Protein AF-A0A370QHG1-F1 (afdb_monomer)

Secondary structure (DSSP, 8-state):
--HHHHHHHHHHHT---HHHHHHHHHHHHHHHHHHH-S-----TT--HHHHHHHHHHHHHHHHHHHHHHHHHHHHHHHHHH--HHHHHHHHHHHHHHHHHHHHHHHHHHHT--HHHHHHHHHHHHHHHHTT-

Mean predicted aligned error: 11.47 Å

pLDDT: mean 70.15, std 12.88, range [34.91, 88.88]

Organism: NCBI:txid1487935

Solvent-accessible surface area (backbone atoms only — not comparable to full-atom values): 7354 Å² total; per-residue (Å²): 132,76,75,58,58,61,55,50,51,56,60,67,69,62,74,74,53,72,66,50,52,49,29,48,48,53,43,52,54,52,53,49,36,69,74,67,76,44,90,70,79,69,60,94,72,72,49,73,63,56,53,55,53,49,51,43,49,57,64,46,61,52,48,58,52,33,54,49,53,23,48,50,55,18,52,51,43,23,74,74,66,72,40,63,71,57,16,49,51,48,26,66,55,43,34,58,52,46,45,51,51,49,48,45,52,49,12,64,74,43,67,35,59,53,71,55,49,53,48,43,48,51,51,50,52,49,52,54,62,77,72,107

Foldseek 3Di:
DPPVVVLVVLLVVLPDDPVQLVLLVVLVQVVCCVVVVDNPPPPPPPDSSVSLVVLLVVLVVQLVVLQVVLLVQLVVCCVVPVDNVVSVVSSVVSNVVSNLVSLVVSCVSSVHDSVSSVSSNVSVVVVVVVVD

Radius of gyration: 18.2 Å; Cα contacts (8 Å, |Δi|>4): 87; chains: 1; bounding box: 50×28×49 Å

Nearest PDB structures (foldseek):
  8ddj-assembly1_A  TM=5.770E-01  e=3.961E+00  Escherichia coli K-12
  2vv5-assembly1_G  TM=6.784E-01  e=8.226E+00  Escherichia coli
  4age-assembly1_C  TM=6.808E-01  e=9.620E+00  Escherichia coli
  5aji-assembly1_E  TM=5.944E-01  e=8.226E+00  Escherichia coli

Sequence (132 aa):
MKRDLGKRKLIGVSGLSLDDLLAMRWYYISNKKKIYGKDVKLNEYESFPEYVLFISKESWRGILLVIGFSLFFAVYDFYKNDVGMRALQIFIFLFPLLFLCIMKVNADSIGVRFKTVMKLFYLRLLVILNYV

Structure (mmCIF, N/CA/C/O backbone):
data_AF-A0A370QHG1-F1
#
_entry.id   AF-A0A370QHG1-F1
#
loop_
_atom_site.group_PDB
_atom_site.id
_atom_site.type_symbol
_atom_site.label_atom_id
_atom_site.label_alt_id
_atom_site.label_comp_id
_atom_site.label_asym_id
_atom_site.label_entity_id
_atom_site.label_seq_id
_atom_site.pdbx_PDB_ins_code
_atom_site.Cartn_x
_atom_site.Cartn_y
_atom_site.Cartn_z
_atom_site.occupancy
_atom_site.B_iso_or_equiv
_atom_site.auth_seq_id
_atom_site.auth_comp_id
_atom_site.auth_asym_id
_atom_site.auth_atom_id
_atom_site.pdbx_PDB_model_num
ATOM 1 N N . MET A 1 1 ? -29.243 10.121 -0.620 1.00 39.25 1 MET A N 1
ATOM 2 C CA . MET A 1 1 ? -29.450 9.003 0.328 1.00 39.25 1 MET A CA 1
ATOM 3 C C . MET A 1 1 ? -29.128 7.598 -0.230 1.00 39.25 1 MET A C 1
ATOM 5 O O . MET A 1 1 ? -28.957 6.686 0.560 1.00 39.25 1 MET A O 1
ATOM 9 N N . LYS A 1 2 ? -28.947 7.394 -1.552 1.00 34.91 2 LYS A N 1
ATOM 10 C CA . LYS A 1 2 ? -28.595 6.082 -2.164 1.00 34.91 2 LYS A CA 1
ATOM 11 C C . LYS A 1 2 ? -27.100 5.677 -2.093 1.00 34.91 2 LYS A C 1
ATOM 13 O O . LYS A 1 2 ? -26.770 4.530 -2.366 1.00 34.91 2 LYS A O 1
ATOM 18 N N . ARG A 1 3 ? -26.195 6.604 -1.734 1.00 43.69 3 ARG A N 1
ATOM 19 C CA . ARG A 1 3 ? -24.722 6.440 -1.809 1.00 43.69 3 ARG A CA 1
ATOM 20 C C . ARG A 1 3 ? -24.089 5.635 -0.661 1.00 43.69 3 ARG A C 1
ATOM 22 O O . ARG A 1 3 ? -23.019 5.067 -0.858 1.00 43.69 3 ARG A O 1
ATOM 29 N N . ASP A 1 4 ? -24.732 5.557 0.504 1.00 49.00 4 ASP A N 1
ATOM 30 C CA . ASP A 1 4 ? -24.174 4.845 1.669 1.00 49.00 4 ASP A CA 1
ATOM 31 C C . ASP A 1 4 ? -24.516 3.356 1.711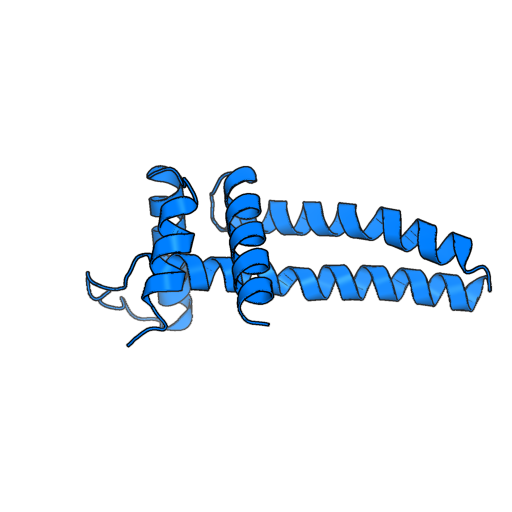 1.00 49.00 4 ASP A C 1
ATOM 33 O O . ASP A 1 4 ? -23.743 2.567 2.254 1.00 49.00 4 ASP A O 1
ATOM 37 N N . LEU A 1 5 ? -25.632 2.938 1.102 1.00 48.31 5 LEU A N 1
ATOM 38 C CA . LEU A 1 5 ? -26.047 1.532 1.119 1.00 48.31 5 LEU A CA 1
ATOM 39 C C . LEU A 1 5 ? -25.069 0.623 0.364 1.00 48.31 5 LEU A C 1
ATOM 41 O O . LEU A 1 5 ? -24.747 -0.453 0.859 1.00 48.31 5 LEU A O 1
ATOM 45 N N . GLY A 1 6 ? -24.546 1.065 -0.787 1.00 51.78 6 GLY A N 1
ATOM 46 C CA . GLY A 1 6 ? -23.550 0.300 -1.548 1.00 51.78 6 GLY A CA 1
ATOM 47 C C . GLY A 1 6 ? -22.252 0.092 -0.762 1.00 51.78 6 GLY A C 1
ATOM 48 O O . GLY A 1 6 ? -21.747 -1.025 -0.679 1.00 51.78 6 GLY A O 1
ATOM 49 N N . LYS A 1 7 ? -21.770 1.144 -0.087 1.00 49.56 7 LYS A N 1
ATOM 50 C CA . LYS A 1 7 ? -20.561 1.102 0.752 1.00 49.56 7 LYS A CA 1
ATOM 51 C C . LYS A 1 7 ? -20.744 0.199 1.972 1.00 49.56 7 LYS A C 1
ATOM 53 O O . LYS A 1 7 ? -19.890 -0.634 2.249 1.00 49.56 7 LYS A O 1
ATOM 58 N N . ARG A 1 8 ? -21.881 0.311 2.669 1.00 49.69 8 ARG A N 1
ATOM 59 C CA . ARG A 1 8 ? -22.211 -0.528 3.836 1.00 49.69 8 ARG A CA 1
ATOM 60 C C . ARG A 1 8 ? -22.333 -2.008 3.472 1.00 49.69 8 ARG A C 1
ATOM 62 O O . ARG A 1 8 ? -21.854 -2.854 4.221 1.00 49.69 8 ARG A O 1
ATOM 69 N N . LYS A 1 9 ? -22.907 -2.323 2.306 1.00 54.53 9 LYS A N 1
ATOM 70 C CA . LYS A 1 9 ? -23.058 -3.704 1.824 1.00 54.53 9 LYS A CA 1
ATOM 71 C C . LYS A 1 9 ? -21.711 -4.326 1.438 1.00 54.53 9 LYS A C 1
ATOM 73 O O . LYS A 1 9 ? -21.438 -5.453 1.829 1.00 54.53 9 LYS A O 1
ATOM 78 N N . LEU A 1 10 ? -20.838 -3.575 0.761 1.00 50.47 10 LEU A N 1
ATOM 79 C CA . LEU A 1 10 ? -19.477 -4.013 0.419 1.00 50.47 10 LEU A CA 1
ATOM 80 C C . LEU A 1 10 ? -18.629 -4.296 1.665 1.00 50.47 10 LEU A C 1
ATOM 82 O O . LEU A 1 10 ? -17.923 -5.297 1.718 1.00 50.47 10 LEU A O 1
ATOM 86 N N . ILE A 1 11 ? -18.746 -3.462 2.697 1.00 54.72 11 ILE A N 1
ATOM 87 C CA . ILE A 1 11 ? -17.993 -3.636 3.941 1.00 54.72 11 ILE A CA 1
ATOM 88 C C . ILE A 1 11 ? -18.572 -4.785 4.786 1.00 54.72 11 ILE A C 1
ATOM 90 O O . ILE A 1 11 ? -17.807 -5.511 5.412 1.00 54.72 11 ILE A O 1
ATOM 94 N N . GLY A 1 12 ? -19.882 -5.043 4.745 1.00 53.06 12 GLY A N 1
ATOM 95 C CA . GLY A 1 12 ? -20.482 -6.238 5.359 1.00 53.06 12 GLY A CA 1
ATOM 96 C C . GLY A 1 12 ? -20.051 -7.562 4.707 1.00 53.06 12 GLY A C 1
ATOM 97 O O . GLY A 1 12 ? -19.928 -8.571 5.391 1.00 53.06 12 GLY A O 1
ATOM 98 N N . VAL A 1 13 ? -19.748 -7.557 3.404 1.00 51.12 13 VAL A N 1
ATOM 99 C CA . VAL A 1 13 ? -19.287 -8.743 2.645 1.00 51.12 13 VAL A CA 1
ATOM 100 C C . VAL A 1 13 ? -17.794 -9.046 2.862 1.00 51.12 13 VAL A C 1
ATOM 102 O O . VAL A 1 13 ? -17.313 -10.128 2.540 1.00 51.12 13 VAL A O 1
ATOM 105 N N . SER A 1 14 ? -17.043 -8.115 3.452 1.00 56.88 14 SER A N 1
ATOM 106 C CA . SER A 1 14 ? -15.586 -8.207 3.612 1.00 56.88 14 SER A CA 1
ATOM 107 C C . SER A 1 14 ? -15.100 -9.379 4.494 1.00 56.88 14 SER A C 1
ATOM 109 O O . SER A 1 14 ? -13.957 -9.836 4.358 1.00 56.88 14 SER A O 1
ATOM 111 N N . GLY A 1 15 ? -15.962 -9.905 5.377 1.00 58.81 15 GLY A N 1
ATOM 112 C CA . GLY A 1 15 ? -15.652 -11.039 6.254 1.00 58.81 15 GLY A CA 1
ATOM 113 C C . GLY A 1 15 ? -14.418 -10.797 7.130 1.00 58.81 15 GLY A C 1
ATOM 114 O O . GLY A 1 15 ? -13.549 -11.672 7.213 1.00 58.81 15 GLY A O 1
ATOM 115 N N . LEU A 1 16 ? -14.283 -9.583 7.679 1.00 65.31 16 LEU A N 1
ATOM 116 C CA . LEU A 1 16 ? -13.255 -9.243 8.668 1.00 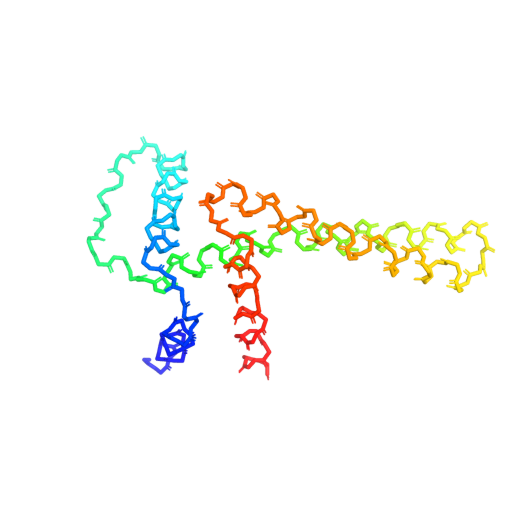65.31 16 LEU A CA 1
ATOM 117 C C . LEU A 1 16 ? -13.592 -9.865 10.030 1.00 65.31 16 LEU A C 1
ATOM 119 O O . LEU A 1 16 ? -14.761 -9.927 10.408 1.00 65.31 16 LEU A O 1
ATOM 123 N N . SER A 1 17 ? -12.571 -10.323 10.761 1.00 66.00 17 SER A N 1
ATOM 124 C CA . SER A 1 17 ? -12.756 -10.828 12.127 1.00 66.00 17 SER A CA 1
ATOM 125 C C . SER A 1 17 ? -13.011 -9.673 13.100 1.00 66.00 17 SER A C 1
ATOM 127 O O . SER A 1 17 ? -12.562 -8.555 12.864 1.00 66.00 17 SER A O 1
ATOM 129 N N . LEU A 1 18 ? -13.688 -9.932 14.221 1.00 64.75 18 LEU A N 1
ATOM 130 C CA . LEU A 1 18 ? -13.895 -8.917 15.265 1.00 64.75 18 LEU A CA 1
ATOM 131 C C . LEU A 1 18 ? -12.572 -8.327 15.783 1.00 64.75 18 LEU A C 1
ATOM 133 O O . LEU A 1 18 ? -12.501 -7.122 16.012 1.00 64.75 18 LEU A O 1
ATOM 137 N N . ASP A 1 19 ? -11.519 -9.141 15.884 1.00 64.75 19 ASP A N 1
ATOM 138 C CA . ASP A 1 19 ? -10.182 -8.695 16.299 1.00 64.75 19 ASP A CA 1
ATOM 139 C C . ASP A 1 19 ? -9.569 -7.711 15.301 1.00 64.75 19 ASP A C 1
ATOM 141 O O . ASP A 1 19 ? -9.026 -6.677 15.692 1.00 64.75 19 ASP A O 1
ATOM 145 N N . ASP A 1 20 ? -9.711 -7.989 14.001 1.00 65.69 20 ASP A N 1
ATOM 146 C CA . ASP A 1 20 ? -9.236 -7.093 12.952 1.00 65.69 20 ASP A CA 1
ATOM 147 C C . ASP A 1 20 ? -9.970 -5.747 13.015 1.00 65.69 20 ASP A C 1
ATOM 149 O O . ASP A 1 20 ? -9.381 -4.688 12.808 1.00 65.69 20 ASP A O 1
ATOM 153 N N . LEU A 1 21 ? -11.262 -5.777 13.339 1.00 68.25 21 LEU A N 1
ATOM 154 C CA . LEU A 1 21 ? -12.096 -4.583 13.453 1.00 68.25 21 LEU A CA 1
ATOM 155 C C . LEU A 1 21 ? -11.757 -3.752 14.686 1.00 68.25 21 LEU A C 1
ATOM 157 O O . LEU A 1 21 ? -11.734 -2.521 14.612 1.00 68.25 21 LEU A O 1
ATOM 161 N N . LEU A 1 22 ? -11.449 -4.412 15.801 1.00 68.94 22 LEU A N 1
ATOM 162 C CA . LEU A 1 22 ? -10.935 -3.751 16.992 1.00 68.94 22 LEU A CA 1
ATOM 163 C C . LEU A 1 22 ? -9.586 -3.093 16.692 1.00 68.94 22 LEU A C 1
ATOM 165 O O . LEU A 1 22 ? -9.451 -1.896 16.936 1.00 68.94 22 LEU A O 1
ATOM 169 N N . ALA A 1 23 ? -8.633 -3.804 16.085 1.00 69.44 23 ALA A N 1
ATOM 170 C CA . ALA A 1 23 ? -7.330 -3.245 15.713 1.00 69.44 23 ALA A CA 1
ATOM 171 C C . ALA A 1 23 ? -7.465 -2.004 14.808 1.00 69.44 23 ALA A C 1
ATOM 173 O O . ALA A 1 23 ? -6.859 -0.962 15.067 1.00 69.44 23 ALA A O 1
ATOM 174 N N . MET A 1 24 ? -8.351 -2.060 13.808 1.00 71.12 24 MET A N 1
ATOM 175 C CA . MET A 1 24 ? -8.664 -0.924 12.934 1.00 71.12 24 MET A CA 1
ATOM 176 C C . MET A 1 24 ? -9.230 0.280 13.690 1.00 71.12 24 MET A C 1
ATOM 178 O O . MET A 1 24 ? -8.822 1.419 13.447 1.00 71.12 24 MET A O 1
ATOM 182 N N . ARG A 1 25 ? -10.149 0.041 14.630 1.00 71.75 25 ARG A N 1
ATOM 183 C CA . ARG A 1 25 ? -10.710 1.091 15.486 1.00 71.75 25 ARG A CA 1
ATOM 184 C C . ARG A 1 25 ? -9.624 1.727 16.352 1.00 71.75 25 ARG A C 1
ATOM 186 O O . ARG A 1 25 ? -9.526 2.950 16.392 1.00 71.75 25 ARG A O 1
ATOM 193 N N . TRP A 1 26 ? -8.788 0.922 17.003 1.00 72.19 26 TRP A N 1
ATOM 194 C CA . TRP A 1 26 ? -7.682 1.403 17.837 1.00 72.19 26 TRP A CA 1
ATOM 195 C C . TRP A 1 26 ? -6.691 2.259 17.042 1.00 72.19 26 TRP A C 1
ATOM 197 O O . TRP A 1 26 ? -6.343 3.359 17.479 1.00 72.19 26 TRP A O 1
ATOM 207 N N . TYR A 1 27 ? -6.303 1.812 15.846 1.00 72.06 27 TYR A N 1
ATOM 208 C CA . TYR A 1 27 ? -5.424 2.573 14.959 1.00 72.06 27 TYR A CA 1
ATOM 209 C C . TYR A 1 27 ? -6.041 3.916 14.546 1.00 72.06 27 TYR A C 1
ATOM 211 O O . TYR A 1 27 ? -5.387 4.956 14.628 1.00 72.06 27 TYR A O 1
ATOM 219 N N . TYR A 1 28 ? -7.322 3.923 14.162 1.00 70.81 28 TYR A N 1
ATOM 220 C CA . TYR A 1 28 ? -8.038 5.147 13.801 1.00 70.81 28 TYR A CA 1
ATOM 221 C C . TYR A 1 28 ? -8.077 6.159 14.955 1.00 70.81 28 TYR A C 1
ATOM 223 O O . TYR A 1 28 ? -7.750 7.331 14.760 1.00 70.81 28 TYR A O 1
ATOM 231 N N . ILE A 1 29 ? -8.427 5.706 16.164 1.00 71.44 29 ILE A N 1
ATOM 232 C CA . ILE A 1 29 ? -8.493 6.546 17.369 1.00 71.44 29 ILE A CA 1
ATOM 233 C C . ILE A 1 29 ? -7.116 7.127 17.699 1.00 71.44 29 ILE A C 1
ATOM 235 O O . ILE A 1 29 ? -6.992 8.331 17.932 1.00 71.44 29 ILE A O 1
ATOM 239 N N . SER A 1 30 ? -6.079 6.287 17.668 1.00 72.44 30 SER A N 1
ATOM 240 C CA . SER A 1 30 ? -4.695 6.692 17.917 1.00 72.44 30 SER A CA 1
ATOM 241 C C . SER A 1 30 ? -4.238 7.776 16.935 1.00 72.44 30 SER A C 1
ATOM 243 O O . SER A 1 30 ? -3.726 8.824 17.338 1.00 72.44 30 SER A O 1
ATOM 245 N N . ASN A 1 31 ? -4.509 7.589 15.640 1.00 69.81 31 ASN A N 1
ATOM 246 C CA . ASN A 1 31 ? -4.087 8.535 14.612 1.00 69.81 31 ASN A CA 1
ATOM 247 C C . ASN A 1 31 ? -4.872 9.859 14.687 1.00 69.81 31 ASN A C 1
ATOM 249 O O . ASN A 1 31 ? -4.295 10.935 14.527 1.00 69.81 31 ASN A O 1
ATOM 253 N N . LYS A 1 32 ? -6.172 9.813 15.014 1.00 67.94 32 LYS A N 1
ATOM 254 C CA . LYS A 1 32 ? -6.978 11.023 15.258 1.00 67.94 32 LYS A CA 1
ATOM 255 C C . LYS A 1 32 ? -6.486 11.799 16.480 1.00 67.94 32 LYS A C 1
ATOM 257 O O . LYS A 1 32 ? -6.372 13.020 16.405 1.00 67.94 32 LYS A O 1
ATOM 262 N N . LYS A 1 33 ? -6.150 11.109 17.575 1.00 68.06 33 LYS A N 1
ATOM 263 C CA . LYS A 1 33 ? -5.572 11.730 18.777 1.00 68.06 33 LYS A CA 1
ATOM 264 C C . LYS A 1 33 ? -4.252 12.435 18.455 1.00 68.06 33 LYS A C 1
ATOM 266 O O . LYS A 1 33 ? -4.037 13.556 18.908 1.00 68.06 33 LYS A O 1
ATOM 271 N N . LYS A 1 34 ? -3.415 11.827 17.608 1.00 67.25 34 LYS A N 1
ATOM 272 C CA . LYS A 1 34 ? -2.155 12.418 17.132 1.00 67.25 34 LYS A CA 1
ATOM 273 C C . LYS A 1 34 ? -2.363 13.689 16.300 1.00 67.25 34 LYS A C 1
ATOM 275 O O . LYS A 1 34 ? -1.599 14.633 16.450 1.00 67.25 34 LYS A O 1
ATOM 280 N N . ILE A 1 35 ? -3.376 13.716 15.433 1.00 64.69 35 ILE A N 1
ATOM 281 C CA . ILE A 1 35 ? -3.637 14.851 14.530 1.00 64.69 35 ILE A CA 1
ATOM 282 C C . ILE A 1 35 ? -4.338 16.010 15.253 1.00 64.69 35 ILE A C 1
ATOM 284 O O . ILE A 1 35 ? -4.011 17.166 15.010 1.00 64.69 35 ILE A O 1
ATOM 288 N N . TYR A 1 36 ? -5.300 15.717 16.132 1.00 63.31 36 TYR A N 1
ATOM 289 C CA . TYR A 1 36 ? -6.166 16.736 16.737 1.00 63.31 36 TYR A CA 1
ATOM 290 C C . TYR A 1 36 ? -5.791 17.114 18.178 1.00 63.31 36 TYR A C 1
ATOM 292 O O . TYR A 1 36 ? -6.379 18.046 18.725 1.00 63.31 36 TYR A O 1
ATOM 300 N N . GLY A 1 37 ? -4.833 16.422 18.807 1.00 53.69 37 GLY A N 1
ATOM 301 C CA . GLY A 1 37 ? -4.213 16.814 20.083 1.00 53.69 37 GLY A CA 1
ATOM 302 C C . GLY A 1 37 ? -5.129 16.836 21.316 1.00 53.69 37 GLY A C 1
ATOM 303 O O . GLY A 1 37 ? -4.666 17.132 22.413 1.00 53.69 37 GLY A O 1
ATOM 304 N N . LYS A 1 38 ? -6.417 16.518 21.171 1.00 53.00 38 LYS A N 1
ATOM 305 C CA . LYS A 1 38 ? -7.394 16.392 22.260 1.00 53.00 38 LYS A CA 1
ATOM 306 C C . LYS A 1 38 ? -7.977 14.989 22.252 1.00 53.00 38 LYS A C 1
ATOM 308 O O . LYS A 1 38 ? -8.053 14.364 21.194 1.00 53.00 38 LYS A O 1
ATOM 313 N N . ASP A 1 39 ? -8.417 14.516 23.417 1.00 53.44 39 ASP A N 1
ATOM 314 C CA . ASP A 1 39 ? -9.299 13.355 23.517 1.00 53.44 39 ASP A CA 1
ATOM 315 C C . ASP A 1 39 ? -10.588 13.690 22.761 1.00 53.44 39 ASP A C 1
ATOM 317 O O . ASP A 1 39 ? -11.526 14.290 23.288 1.00 53.44 39 ASP A O 1
ATOM 321 N N . VAL A 1 40 ? -10.582 13.404 21.458 1.00 50.03 40 VAL A N 1
ATOM 322 C CA . VAL A 1 40 ? -11.749 13.547 20.602 1.00 50.03 40 VAL A CA 1
ATOM 323 C C . VAL A 1 40 ? -12.777 12.617 21.217 1.00 50.03 40 VAL A C 1
ATOM 325 O O . VAL A 1 40 ? -12.581 11.401 21.205 1.00 50.03 40 VAL A O 1
ATOM 328 N N . LYS A 1 41 ? -13.845 13.189 21.791 1.00 48.38 41 LYS A N 1
ATOM 329 C CA . LYS A 1 41 ? -15.056 12.441 22.116 1.00 48.38 41 LYS A CA 1
ATOM 330 C C . LYS A 1 41 ? -15.486 11.800 20.807 1.00 48.38 41 LYS A C 1
ATOM 332 O O . LYS A 1 41 ? -16.060 12.464 19.947 1.00 48.38 41 LYS A O 1
ATOM 337 N N . LEU A 1 42 ? -15.094 10.545 20.609 1.00 51.56 42 LEU A N 1
ATOM 338 C CA . LEU A 1 42 ? -15.657 9.721 19.564 1.00 51.56 42 LEU A CA 1
ATOM 339 C C . LEU A 1 42 ? -17.140 9.755 19.858 1.00 51.56 42 LEU A C 1
ATOM 341 O O . LEU A 1 42 ? -17.570 9.227 20.881 1.00 51.56 42 LEU A O 1
ATOM 345 N N . ASN A 1 43 ? -17.912 10.416 19.001 1.00 47.78 43 ASN A N 1
ATOM 346 C CA . ASN A 1 43 ? -19.321 10.102 18.958 1.00 47.78 43 ASN A CA 1
ATOM 347 C C . ASN A 1 43 ? -19.353 8.582 18.802 1.00 47.78 43 ASN A C 1
ATOM 349 O O . ASN A 1 43 ? -18.774 8.054 17.851 1.00 47.78 43 ASN A O 1
ATOM 353 N N . GLU A 1 44 ? -19.966 7.881 19.754 1.00 48.34 44 GLU A N 1
ATOM 354 C CA . GLU A 1 44 ? -20.064 6.412 19.791 1.00 48.34 44 GLU A CA 1
ATOM 355 C C . GLU A 1 44 ? -20.712 5.825 18.515 1.00 48.34 44 GLU A C 1
ATOM 357 O O . GLU A 1 44 ? -20.760 4.614 18.327 1.00 48.34 44 GLU A O 1
ATOM 362 N N . TYR A 1 45 ? -21.145 6.709 17.612 1.00 45.66 45 TYR A N 1
ATOM 363 C CA . TYR A 1 45 ? -21.790 6.493 16.331 1.00 45.66 45 TYR A CA 1
ATOM 364 C C . TYR A 1 45 ? -20.918 6.783 15.091 1.00 45.66 45 TYR A C 1
ATOM 366 O O . TYR A 1 45 ? -21.471 6.756 13.991 1.00 45.66 45 TYR A O 1
ATOM 374 N N . GLU A 1 46 ? -19.606 7.062 15.195 1.00 52.44 46 GLU A N 1
ATOM 375 C CA . GLU A 1 46 ? -18.757 7.021 13.985 1.00 52.44 46 GLU A CA 1
ATOM 376 C C . GLU A 1 46 ? -18.816 5.607 13.405 1.00 52.44 46 GLU A C 1
ATOM 378 O O . GLU A 1 46 ? -18.500 4.603 14.049 1.00 52.44 46 GLU A O 1
ATOM 383 N N . SER A 1 47 ? -19.380 5.525 12.205 1.00 59.34 47 SER A N 1
ATOM 384 C CA . SER A 1 47 ? -19.909 4.270 11.704 1.00 59.34 47 SER A CA 1
ATOM 385 C C . SER A 1 47 ? -18.758 3.426 11.173 1.00 59.34 47 SER A C 1
ATOM 387 O O . SER A 1 47 ? -17.883 3.922 10.474 1.00 59.34 47 SER A O 1
ATOM 389 N N . PHE A 1 48 ? -18.789 2.124 11.444 1.00 61.28 48 PHE A N 1
ATOM 390 C CA . PHE A 1 48 ? -17.869 1.111 10.914 1.00 61.28 48 PHE A CA 1
ATOM 391 C C . PHE A 1 48 ? -17.343 1.336 9.470 1.00 61.28 48 PHE A C 1
ATOM 393 O O . PHE A 1 48 ? -16.145 1.153 9.230 1.00 61.28 48 PHE A O 1
ATOM 400 N N . PRO A 1 49 ? -18.175 1.793 8.508 1.00 62.00 49 PRO A N 1
ATOM 401 C CA . PRO A 1 49 ? -17.716 2.183 7.181 1.00 62.00 49 PRO A CA 1
ATOM 402 C C . PRO A 1 49 ? -16.621 3.251 7.134 1.00 62.00 49 PRO A C 1
ATOM 404 O O . PRO A 1 49 ? -15.762 3.197 6.260 1.00 62.00 49 PRO A O 1
ATOM 407 N N . GLU A 1 50 ? -16.647 4.228 8.035 1.00 63.78 50 GLU A N 1
ATOM 408 C CA . GLU A 1 50 ? -15.708 5.352 8.060 1.00 63.78 50 GLU A CA 1
ATOM 409 C C . GLU A 1 50 ? -14.303 4.895 8.451 1.00 63.78 50 GLU A C 1
ATOM 411 O O . GLU A 1 50 ? -13.332 5.319 7.824 1.00 63.78 50 GLU A O 1
ATOM 416 N N . TYR A 1 51 ? -14.185 3.956 9.395 1.00 65.38 51 TYR A N 1
ATOM 417 C CA . TYR A 1 51 ? -12.899 3.364 9.780 1.00 65.38 51 TYR A CA 1
ATOM 418 C C . TYR A 1 51 ? -12.280 2.566 8.631 1.00 65.38 51 TYR A C 1
ATOM 420 O O . TYR A 1 51 ? -11.108 2.736 8.295 1.00 65.38 51 TYR A O 1
ATOM 428 N N . VAL A 1 52 ? -13.095 1.748 7.965 1.00 65.94 52 VAL A N 1
ATOM 429 C CA . VAL A 1 52 ? -12.674 0.952 6.807 1.00 65.94 52 VAL A CA 1
ATOM 430 C C . VAL A 1 52 ? -12.294 1.851 5.629 1.00 65.94 52 VAL A C 1
ATOM 432 O O . VAL A 1 52 ? -11.299 1.597 4.948 1.00 65.94 52 VAL A O 1
ATOM 435 N N . LEU A 1 53 ? -13.029 2.941 5.396 1.00 66.62 53 LEU A N 1
ATOM 436 C CA . LEU A 1 53 ? -12.709 3.927 4.360 1.00 66.62 53 LEU A CA 1
ATOM 437 C C . LEU A 1 53 ? -11.449 4.735 4.679 1.00 66.62 53 LEU A C 1
ATOM 439 O O . LEU A 1 53 ? -10.703 5.072 3.758 1.00 66.62 53 LEU A O 1
ATOM 443 N N . PHE A 1 54 ? -11.193 5.044 5.947 1.00 67.44 54 PHE A N 1
ATOM 444 C CA . PHE A 1 54 ? -9.970 5.720 6.363 1.00 67.44 54 PHE A CA 1
ATOM 445 C C . PHE A 1 54 ? -8.751 4.820 6.156 1.00 67.44 54 PHE A C 1
ATOM 447 O O . PHE A 1 54 ? -7.819 5.190 5.447 1.00 67.44 54 PHE A O 1
ATOM 454 N N . ILE A 1 55 ? -8.797 3.599 6.684 1.00 67.62 55 ILE A N 1
ATOM 455 C CA . ILE A 1 55 ? -7.679 2.657 6.598 1.00 67.62 55 ILE A CA 1
ATOM 456 C C . ILE A 1 55 ? -7.406 2.257 5.155 1.00 67.62 55 ILE A C 1
ATOM 458 O O . ILE A 1 55 ? -6.255 2.223 4.734 1.00 67.62 55 ILE A O 1
ATOM 462 N N . SER A 1 56 ? -8.455 2.044 4.361 1.00 67.69 56 SER A N 1
ATOM 463 C CA . SER A 1 56 ? -8.280 1.743 2.942 1.00 67.69 56 SER A CA 1
ATOM 464 C C . SER A 1 56 ? -7.757 2.937 2.130 1.00 67.69 56 SER A C 1
ATOM 466 O O . SER A 1 56 ? -7.173 2.738 1.069 1.00 67.69 56 SER A O 1
ATOM 468 N N . LYS A 1 57 ? -7.935 4.184 2.598 1.00 69.56 57 LYS A N 1
ATOM 469 C CA . LYS A 1 57 ? -7.308 5.371 1.986 1.00 69.56 57 LYS A CA 1
ATOM 470 C C . LYS A 1 57 ? -5.821 5.401 2.312 1.00 69.56 57 LYS A C 1
ATOM 472 O O . LYS A 1 57 ? -5.011 5.654 1.423 1.00 69.56 57 LYS A O 1
ATOM 477 N N . GLU A 1 58 ? -5.477 5.103 3.557 1.00 68.31 58 GLU A N 1
ATOM 478 C CA . GLU A 1 58 ? -4.090 5.099 4.006 1.00 68.31 58 GLU A CA 1
ATOM 479 C C . GLU A 1 58 ? -3.292 3.959 3.368 1.00 68.31 58 GLU A C 1
ATOM 481 O O . GLU A 1 58 ? -2.201 4.196 2.853 1.00 68.31 58 GLU A O 1
ATOM 486 N N . SER A 1 59 ? -3.892 2.771 3.222 1.00 68.50 59 SER A N 1
ATOM 487 C CA . SER A 1 59 ? -3.280 1.666 2.475 1.00 68.50 59 SER A CA 1
ATOM 488 C C . SER A 1 59 ? -3.042 1.999 0.996 1.00 68.50 59 SER A C 1
ATOM 490 O O . SER A 1 59 ? -2.186 1.391 0.359 1.00 68.50 59 SER A O 1
ATOM 492 N N . TRP A 1 60 ? -3.781 2.968 0.439 1.00 70.94 60 TRP A N 1
ATOM 493 C CA . TRP A 1 60 ? -3.643 3.397 -0.953 1.00 70.94 60 TRP A CA 1
ATOM 494 C C . TRP A 1 60 ? -2.527 4.420 -1.179 1.00 70.94 60 TRP A C 1
ATOM 496 O O . TRP A 1 60 ? -1.965 4.469 -2.273 1.00 70.94 60 TRP A O 1
ATOM 506 N N . ARG A 1 61 ? -2.174 5.226 -0.164 1.00 73.38 61 ARG A N 1
ATOM 507 C C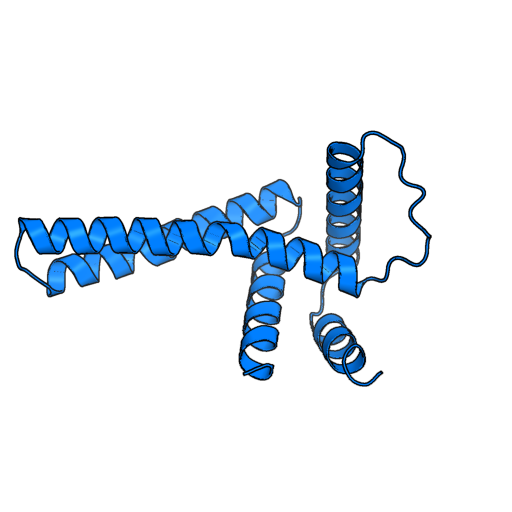A . ARG A 1 61 ? -1.125 6.261 -0.292 1.00 73.38 61 ARG A CA 1
ATOM 508 C C . ARG A 1 61 ? 0.220 5.668 -0.703 1.00 73.38 61 ARG A C 1
ATOM 510 O O . ARG A 1 61 ? 0.924 6.276 -1.502 1.00 73.38 61 ARG A O 1
ATOM 517 N N . GLY A 1 62 ? 0.553 4.476 -0.209 1.00 72.88 62 GLY A N 1
ATOM 518 C CA . GLY A 1 62 ? 1.803 3.798 -0.554 1.00 72.88 62 GLY A CA 1
ATOM 519 C C . GLY A 1 62 ? 1.861 3.289 -2.000 1.00 72.88 62 GLY A C 1
ATOM 520 O O . GLY A 1 62 ? 2.936 3.240 -2.588 1.00 72.88 62 GLY A O 1
ATOM 521 N N . ILE A 1 63 ? 0.724 2.970 -2.625 1.00 80.00 63 ILE A N 1
ATOM 522 C CA . ILE A 1 63 ? 0.700 2.390 -3.980 1.00 80.00 63 ILE A CA 1
ATOM 523 C C . ILE A 1 63 ? 1.279 3.355 -5.012 1.00 80.00 63 ILE A C 1
ATOM 525 O O . ILE A 1 63 ? 1.996 2.929 -5.910 1.00 80.00 63 ILE A O 1
ATOM 529 N N . LEU A 1 64 ? 0.988 4.654 -4.886 1.00 79.94 64 LEU A N 1
ATOM 530 C CA . LEU A 1 64 ? 1.527 5.660 -5.804 1.00 79.94 64 LEU A CA 1
ATOM 531 C C . LEU A 1 64 ? 3.057 5.694 -5.756 1.00 79.94 64 LEU A C 1
ATOM 533 O O . LEU A 1 64 ? 3.687 5.844 -6.798 1.00 79.94 64 LEU A O 1
ATOM 537 N N . LEU A 1 65 ? 3.650 5.481 -4.576 1.00 83.06 65 LEU A N 1
ATOM 538 C CA . LEU A 1 65 ? 5.099 5.341 -4.442 1.00 83.06 65 LEU A CA 1
ATOM 539 C C . LEU A 1 65 ? 5.592 4.058 -5.115 1.00 83.06 65 LEU A C 1
ATOM 541 O O . LEU A 1 65 ? 6.573 4.109 -5.843 1.00 83.06 65 LEU A O 1
ATOM 545 N N . VAL A 1 66 ? 4.900 2.927 -4.942 1.00 85.12 66 VAL A N 1
ATOM 546 C CA . VAL A 1 66 ? 5.262 1.651 -5.597 1.00 85.12 66 VAL A CA 1
ATOM 547 C C . VAL A 1 66 ? 5.255 1.790 -7.114 1.00 85.12 66 VAL A C 1
ATOM 549 O O . VAL A 1 66 ? 6.224 1.406 -7.767 1.00 85.12 66 VAL A O 1
ATOM 552 N N . ILE A 1 67 ? 4.188 2.367 -7.669 1.00 83.81 67 ILE A N 1
ATOM 553 C CA . ILE A 1 67 ? 4.061 2.628 -9.106 1.00 83.81 67 ILE A CA 1
ATOM 554 C C . ILE A 1 67 ? 5.163 3.590 -9.554 1.00 83.81 67 ILE A C 1
ATOM 556 O O . ILE A 1 67 ? 5.866 3.297 -10.516 1.00 83.81 67 ILE A O 1
ATOM 560 N N . GLY A 1 68 ? 5.349 4.700 -8.836 1.00 85.44 68 GLY A N 1
ATOM 561 C CA . GLY A 1 68 ? 6.339 5.724 -9.162 1.00 85.44 68 GLY A CA 1
ATOM 562 C C . GLY A 1 68 ? 7.768 5.186 -9.178 1.00 85.44 68 GLY A C 1
ATOM 563 O O . GLY A 1 68 ? 8.463 5.360 -10.173 1.00 85.44 68 GLY A O 1
ATOM 564 N N . PHE A 1 69 ? 8.193 4.479 -8.128 1.00 86.94 69 PHE A N 1
ATOM 565 C CA . PHE A 1 69 ? 9.526 3.874 -8.067 1.00 86.94 69 PHE A CA 1
ATOM 566 C C . PHE A 1 69 ? 9.717 2.816 -9.151 1.00 86.94 69 PHE A C 1
ATOM 568 O O . PHE A 1 69 ? 10.731 2.835 -9.844 1.00 86.94 69 PHE A O 1
ATOM 575 N N . SER A 1 70 ? 8.739 1.928 -9.345 1.00 86.69 70 SER A N 1
ATOM 576 C CA . SER A 1 70 ? 8.848 0.869 -10.356 1.00 86.69 70 SER A CA 1
ATOM 577 C C . SER A 1 70 ? 8.953 1.451 -11.769 1.00 86.69 70 SER A C 1
ATOM 579 O O . SER A 1 70 ? 9.795 1.014 -12.551 1.00 86.69 70 SER A O 1
ATOM 581 N N . LEU A 1 71 ? 8.148 2.472 -12.088 1.00 86.69 71 LEU A N 1
ATOM 582 C CA . LEU A 1 71 ? 8.218 3.177 -13.369 1.00 86.69 71 LEU A CA 1
ATOM 583 C C . LEU A 1 71 ? 9.523 3.954 -13.524 1.00 86.69 71 LEU A C 1
ATOM 585 O O . LEU A 1 71 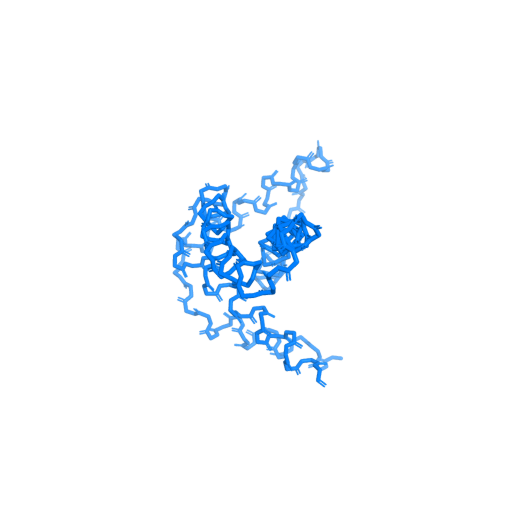? 10.112 3.920 -14.597 1.00 86.69 71 LEU A O 1
ATOM 589 N N . PHE A 1 72 ? 9.998 4.621 -12.471 1.00 88.88 72 PHE A N 1
ATOM 590 C CA . PHE A 1 72 ? 11.250 5.372 -12.516 1.00 88.88 72 PHE A CA 1
ATOM 591 C C 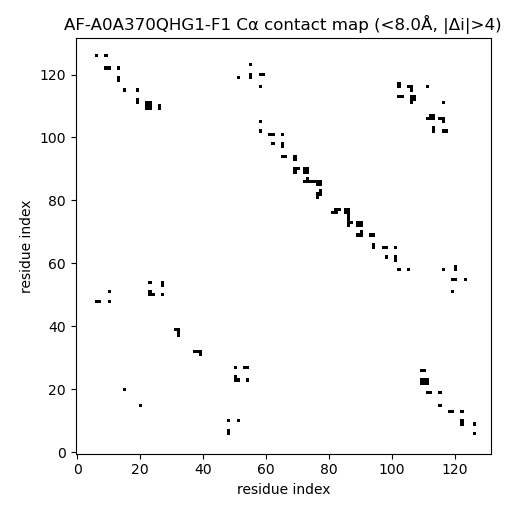. PHE A 1 72 ? 12.432 4.467 -12.875 1.00 88.88 72 PHE A C 1
ATOM 593 O O . PHE A 1 72 ? 13.199 4.789 -13.779 1.00 88.88 72 PHE A O 1
ATOM 600 N N . PHE A 1 73 ? 12.538 3.301 -12.231 1.00 86.31 73 PHE A N 1
ATOM 601 C CA . PHE A 1 73 ? 13.581 2.324 -12.548 1.00 86.31 73 PHE A CA 1
ATOM 602 C C . PHE A 1 73 ? 13.441 1.747 -13.959 1.00 86.31 73 PHE A C 1
ATOM 604 O O . PHE A 1 73 ? 14.445 1.602 -14.652 1.00 86.31 73 PHE A O 1
ATOM 611 N N . ALA A 1 74 ? 12.218 1.462 -14.409 1.00 86.06 74 ALA A N 1
ATOM 612 C CA . ALA A 1 74 ? 11.978 0.956 -15.758 1.00 86.06 74 ALA A CA 1
ATOM 613 C C . ALA A 1 74 ? 12.338 1.989 -16.841 1.00 86.06 74 ALA A C 1
ATOM 615 O O . ALA A 1 74 ? 13.027 1.662 -17.803 1.00 86.06 74 ALA A O 1
ATOM 616 N N . VAL A 1 75 ? 11.923 3.248 -16.671 1.00 87.00 75 VAL A N 1
ATOM 617 C CA . VAL A 1 75 ? 12.233 4.340 -17.609 1.00 87.00 75 VAL A CA 1
ATOM 618 C C . VAL A 1 75 ? 13.728 4.647 -17.616 1.00 87.00 75 VAL A C 1
ATOM 620 O O . VAL A 1 75 ? 14.300 4.852 -18.682 1.00 87.00 75 VAL A O 1
ATOM 623 N N . TYR A 1 76 ? 14.377 4.639 -16.449 1.00 87.06 76 TYR A N 1
ATOM 624 C CA . TYR A 1 76 ? 15.823 4.829 -16.353 1.00 87.06 76 TYR A CA 1
ATOM 625 C C . TYR A 1 76 ? 16.597 3.731 -17.092 1.00 87.06 76 TYR A C 1
ATOM 627 O O . TYR A 1 76 ? 17.531 4.029 -17.837 1.00 87.06 76 TYR A O 1
ATOM 635 N N . ASP A 1 77 ? 16.197 2.467 -16.924 1.00 85.62 77 ASP A N 1
ATOM 636 C CA . ASP A 1 77 ? 16.830 1.349 -17.625 1.00 85.62 77 ASP A CA 1
ATOM 637 C C . ASP A 1 77 ? 16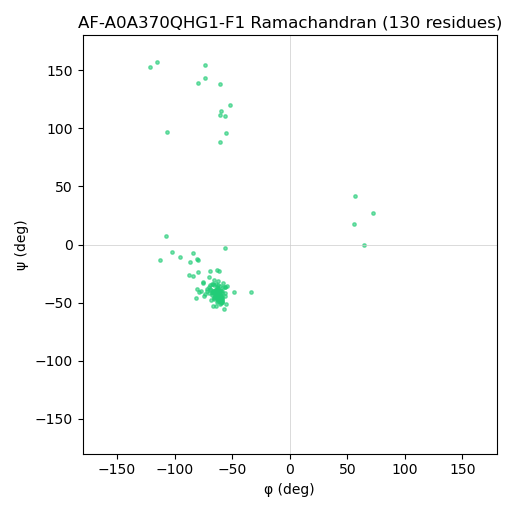.607 1.421 -19.139 1.00 85.62 77 ASP A C 1
ATOM 639 O O . ASP A 1 77 ? 17.550 1.233 -19.909 1.00 85.62 77 ASP A O 1
ATOM 643 N N . PHE A 1 78 ? 15.390 1.776 -19.563 1.00 87.19 78 PHE A N 1
ATOM 644 C CA . PHE A 1 78 ? 15.076 1.997 -20.971 1.00 87.19 78 PHE A CA 1
ATOM 645 C C . PHE A 1 78 ? 15.945 3.105 -21.571 1.00 87.19 78 PHE A C 1
ATOM 647 O O . PHE A 1 78 ? 16.563 2.893 -22.604 1.00 87.19 78 PHE A O 1
ATOM 654 N N . TYR A 1 79 ? 16.070 4.247 -20.892 1.00 86.62 79 TYR A N 1
ATOM 655 C CA . TYR A 1 79 ? 16.895 5.359 -21.364 1.00 86.62 79 TYR A CA 1
ATOM 656 C C . TYR A 1 79 ? 18.382 4.991 -21.484 1.00 86.62 79 TYR A C 1
ATOM 658 O O . TYR A 1 79 ? 19.076 5.475 -22.372 1.00 86.62 79 TYR A O 1
ATOM 666 N N . LYS A 1 80 ? 18.891 4.140 -20.586 1.00 85.88 80 LYS A N 1
ATOM 667 C CA . LYS A 1 80 ? 20.307 3.755 -20.571 1.00 85.88 80 LYS A CA 1
ATOM 668 C C . LYS A 1 80 ? 20.651 2.678 -21.598 1.00 85.88 80 LYS A C 1
ATOM 670 O O . LYS A 1 80 ? 21.750 2.696 -22.144 1.00 85.88 80 LYS A O 1
ATOM 675 N N . ASN A 1 81 ? 19.756 1.714 -21.793 1.00 84.38 81 ASN A N 1
ATOM 676 C CA . ASN A 1 81 ? 20.047 0.497 -22.547 1.00 84.38 81 ASN A CA 1
ATOM 677 C C . ASN A 1 81 ? 19.279 0.399 -23.874 1.00 84.38 81 ASN A C 1
ATOM 679 O O . ASN A 1 81 ? 19.605 -0.473 -24.671 1.00 84.38 81 ASN A O 1
ATOM 683 N N . ASP A 1 82 ? 18.259 1.232 -24.096 1.00 80.75 82 ASP A N 1
ATOM 684 C CA . ASP A 1 82 ? 17.359 1.236 -25.266 1.00 80.75 82 ASP A CA 1
ATOM 685 C C . ASP A 1 82 ? 16.650 -0.115 -25.529 1.00 80.75 82 ASP A C 1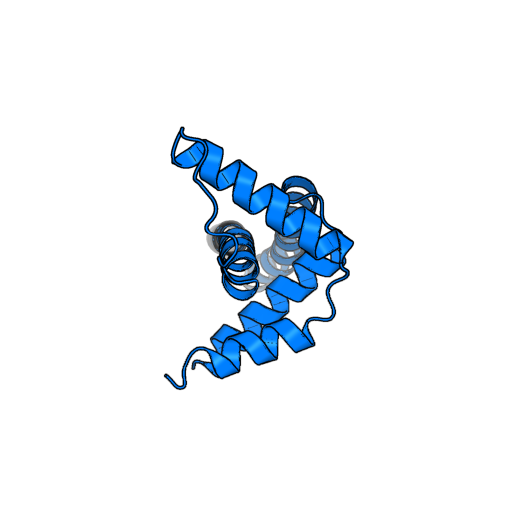
ATOM 687 O O . ASP A 1 82 ? 16.111 -0.390 -26.601 1.00 80.75 82 ASP A O 1
ATOM 691 N N . VAL A 1 83 ? 16.625 -0.998 -24.519 1.00 85.44 83 VAL A N 1
ATOM 692 C CA . VAL A 1 83 ? 15.993 -2.323 -24.590 1.00 85.44 83 VAL A CA 1
ATOM 693 C C . VAL A 1 83 ? 14.702 -2.331 -23.779 1.00 85.44 83 VAL A C 1
ATOM 695 O O . VAL A 1 83 ? 14.700 -2.602 -22.577 1.00 85.44 83 VAL A O 1
ATOM 698 N N . GLY A 1 84 ? 13.572 -2.129 -24.460 1.00 77.94 84 GLY A N 1
ATOM 699 C CA . GLY A 1 84 ? 12.239 -2.146 -23.840 1.00 77.94 84 GLY A CA 1
ATOM 700 C C . GLY A 1 84 ? 11.927 -3.424 -23.051 1.00 77.94 84 GLY A C 1
ATOM 701 O O . GLY A 1 84 ? 11.326 -3.359 -21.982 1.00 77.94 84 GLY A O 1
ATOM 702 N N . MET A 1 85 ? 12.396 -4.590 -23.514 1.00 82.62 85 MET A N 1
ATOM 703 C CA . MET A 1 85 ? 12.182 -5.863 -22.808 1.00 82.62 85 MET A CA 1
ATOM 704 C C . MET A 1 85 ? 12.857 -5.924 -21.428 1.00 82.62 85 MET A C 1
ATOM 706 O O . MET A 1 85 ? 12.295 -6.526 -20.514 1.00 82.62 85 MET A O 1
ATOM 710 N N . ARG A 1 86 ? 14.028 -5.297 -21.247 1.00 81.81 86 ARG A N 1
ATOM 711 C CA . ARG A 1 86 ? 14.737 -5.286 -19.953 1.00 81.81 86 ARG A CA 1
ATOM 712 C C . ARG A 1 86 ? 14.058 -4.356 -18.956 1.00 81.81 86 ARG A C 1
ATOM 714 O O . ARG A 1 86 ? 13.784 -4.770 -17.832 1.00 81.81 86 ARG A O 1
ATOM 721 N N . ALA A 1 87 ? 13.668 -3.168 -19.407 1.00 82.25 87 ALA A N 1
ATOM 722 C CA . ALA A 1 87 ? 12.869 -2.237 -18.618 1.00 82.25 87 ALA A CA 1
ATOM 723 C C . ALA A 1 87 ? 11.558 -2.877 -18.125 1.00 82.25 87 ALA A C 1
ATOM 725 O O . ALA A 1 87 ? 11.175 -2.729 -16.963 1.00 82.25 87 ALA A O 1
ATOM 726 N N . LEU A 1 88 ? 10.899 -3.653 -18.992 1.00 84.19 88 LEU A N 1
ATOM 727 C CA . LEU A 1 88 ? 9.666 -4.364 -18.662 1.00 84.19 88 LEU A CA 1
ATOM 728 C C . LEU A 1 88 ? 9.910 -5.480 -17.630 1.00 84.19 88 LEU A C 1
ATOM 730 O O . LEU A 1 88 ? 9.145 -5.601 -16.675 1.00 84.19 88 LEU A O 1
ATOM 734 N N . GLN A 1 89 ? 11.002 -6.244 -17.751 1.00 86.06 89 GLN A N 1
ATOM 735 C CA . GLN A 1 89 ? 11.398 -7.228 -16.733 1.00 86.06 89 GLN A CA 1
ATOM 736 C C . GLN A 1 89 ? 11.659 -6.574 -15.372 1.00 86.06 89 GLN A C 1
ATOM 738 O O . GLN A 1 89 ? 11.149 -7.048 -14.359 1.00 86.06 89 GLN A O 1
ATOM 743 N N . ILE A 1 90 ? 12.400 -5.465 -15.343 1.00 86.00 90 ILE A N 1
ATOM 744 C CA . ILE A 1 90 ? 12.693 -4.709 -14.117 1.00 86.00 90 ILE A CA 1
ATOM 745 C C . ILE A 1 90 ? 11.396 -4.248 -13.454 1.00 86.00 90 ILE A C 1
ATOM 747 O O . ILE A 1 90 ? 11.225 -4.447 -12.252 1.00 86.00 90 ILE A O 1
ATOM 751 N N . PHE A 1 91 ? 10.449 -3.713 -14.230 1.00 85.69 91 PHE A N 1
ATOM 752 C CA . PHE A 1 91 ? 9.135 -3.330 -13.721 1.00 85.69 91 PHE A CA 1
ATOM 753 C C . PHE A 1 91 ? 8.375 -4.523 -13.125 1.00 85.69 91 PHE A C 1
ATOM 755 O O . PHE A 1 91 ? 7.900 -4.442 -11.993 1.00 85.69 91 PHE A O 1
ATOM 762 N N . ILE A 1 92 ? 8.298 -5.644 -13.854 1.00 85.75 92 ILE A N 1
ATOM 763 C CA . ILE A 1 92 ? 7.595 -6.858 -13.407 1.00 85.75 92 ILE A CA 1
ATOM 764 C C . ILE A 1 92 ? 8.213 -7.443 -12.134 1.00 85.75 92 ILE A C 1
ATOM 766 O O . ILE A 1 92 ? 7.483 -8.008 -11.328 1.00 85.75 92 ILE A O 1
ATOM 770 N N . PHE A 1 93 ? 9.523 -7.309 -11.921 1.00 88.44 93 PHE A N 1
ATOM 771 C CA . PHE A 1 93 ? 10.176 -7.788 -10.701 1.00 88.44 93 PHE A CA 1
ATOM 772 C C . PHE A 1 93 ? 10.037 -6.815 -9.522 1.00 88.44 93 PHE A C 1
ATOM 774 O O . PHE A 1 93 ? 9.711 -7.235 -8.411 1.00 88.44 93 PHE A O 1
ATOM 781 N N . LEU A 1 94 ? 10.266 -5.516 -9.741 1.00 88.62 94 LEU A N 1
ATOM 782 C CA . LEU A 1 94 ? 10.241 -4.508 -8.674 1.00 88.62 94 LEU A CA 1
ATOM 783 C C . LEU A 1 94 ? 8.833 -4.215 -8.172 1.00 88.62 94 LEU A C 1
ATOM 785 O O . LEU A 1 94 ? 8.634 -4.074 -6.965 1.00 88.62 94 LEU A O 1
ATOM 789 N N . PHE A 1 95 ? 7.857 -4.148 -9.075 1.00 86.31 95 PHE A N 1
ATOM 790 C CA . PHE A 1 95 ? 6.486 -3.800 -8.732 1.00 86.31 95 PHE A CA 1
ATOM 791 C C . PHE A 1 95 ? 5.869 -4.725 -7.667 1.00 86.31 95 PHE A C 1
ATOM 793 O O . PHE A 1 95 ? 5.461 -4.214 -6.621 1.00 86.31 95 PHE A O 1
ATOM 800 N N . PRO A 1 96 ? 5.824 -6.064 -7.838 1.00 86.12 96 PRO A N 1
ATOM 801 C CA . PRO A 1 96 ? 5.252 -6.956 -6.833 1.00 86.12 96 PRO A CA 1
ATOM 802 C C . PRO A 1 96 ? 6.068 -6.976 -5.538 1.00 86.12 96 PRO A C 1
ATOM 804 O O . PRO A 1 96 ? 5.480 -7.074 -4.463 1.00 86.12 96 PRO A O 1
ATOM 807 N N . LEU A 1 97 ? 7.397 -6.836 -5.605 1.00 88.56 97 LEU A N 1
ATOM 808 C CA . LEU A 1 97 ? 8.250 -6.796 -4.416 1.00 88.56 97 LEU A CA 1
ATOM 809 C C . LEU A 1 97 ? 7.932 -5.569 -3.550 1.00 88.56 97 LEU A C 1
ATOM 811 O O . LEU A 1 97 ? 7.634 -5.696 -2.362 1.00 88.56 97 LEU A O 1
ATOM 815 N N . LEU A 1 98 ? 7.941 -4.381 -4.158 1.00 86.75 98 LEU A N 1
ATOM 816 C CA . LEU A 1 98 ? 7.616 -3.126 -3.484 1.00 86.75 98 LEU A CA 1
ATOM 817 C C . LEU A 1 98 ? 6.163 -3.119 -3.001 1.00 86.75 98 LEU A C 1
ATOM 819 O O . LEU A 1 98 ? 5.882 -2.663 -1.892 1.00 86.75 98 LEU A O 1
ATOM 823 N N . PHE A 1 99 ? 5.247 -3.676 -3.795 1.00 83.56 99 PHE A N 1
ATOM 824 C CA . PHE A 1 99 ? 3.851 -3.834 -3.414 1.00 83.56 99 PHE A CA 1
ATOM 825 C C . PHE A 1 99 ? 3.696 -4.681 -2.143 1.00 83.56 99 PHE A C 1
ATOM 827 O O . PHE A 1 99 ? 3.044 -4.251 -1.191 1.00 83.56 99 PHE A O 1
ATOM 834 N N . LEU A 1 100 ? 4.338 -5.853 -2.088 1.00 84.31 100 LEU A N 1
ATOM 835 C CA . LEU A 1 100 ? 4.319 -6.723 -0.911 1.00 84.31 100 LEU A CA 1
ATOM 836 C C . LEU A 1 100 ? 4.935 -6.041 0.314 1.00 84.31 100 LEU A C 1
ATOM 838 O O . LEU A 1 100 ? 4.371 -6.138 1.405 1.00 84.31 100 LEU A O 1
ATOM 842 N N . CYS A 1 101 ? 6.040 -5.310 0.140 1.00 84.06 101 CYS A N 1
ATOM 843 C CA . CYS A 1 101 ? 6.666 -4.541 1.215 1.00 84.06 101 CYS A CA 1
ATOM 844 C C . CYS A 1 101 ? 5.709 -3.502 1.806 1.00 84.06 101 CYS A C 1
ATOM 846 O O . CYS A 1 101 ? 5.522 -3.469 3.020 1.00 84.06 101 CYS A O 1
ATOM 848 N N . ILE A 1 102 ? 5.050 -2.693 0.972 1.00 81.69 102 ILE A N 1
ATOM 849 C CA . ILE A 1 102 ? 4.094 -1.690 1.459 1.00 81.69 102 ILE A CA 1
ATOM 850 C C . ILE A 1 102 ? 2.895 -2.344 2.138 1.00 81.69 102 ILE A C 1
ATOM 852 O O . ILE A 1 102 ? 2.465 -1.889 3.197 1.00 81.69 102 ILE A O 1
ATOM 856 N N . MET A 1 103 ? 2.365 -3.427 1.572 1.00 78.19 103 MET A N 1
ATOM 857 C CA . MET A 1 103 ? 1.247 -4.144 2.184 1.00 78.19 103 MET A CA 1
ATOM 858 C C . MET A 1 103 ? 1.622 -4.732 3.548 1.00 78.19 103 MET A C 1
ATOM 860 O O . MET A 1 103 ? 0.807 -4.698 4.470 1.00 78.19 103 MET A O 1
ATOM 864 N N . LYS A 1 104 ? 2.861 -5.207 3.706 1.00 80.38 104 LYS A N 1
ATOM 865 C CA . LYS A 1 104 ? 3.389 -5.687 4.985 1.00 80.38 104 LYS A CA 1
ATOM 866 C C . LYS A 1 104 ? 3.567 -4.558 6.000 1.00 80.38 104 LYS A C 1
ATOM 868 O O . LYS A 1 104 ? 3.064 -4.674 7.109 1.00 80.38 104 LYS A O 1
ATOM 873 N N . VAL A 1 105 ? 4.178 -3.441 5.606 1.00 80.12 105 VAL A N 1
ATOM 874 C CA . VAL A 1 105 ? 4.334 -2.258 6.473 1.00 80.12 105 VAL A CA 1
ATOM 875 C C . VAL A 1 105 ? 2.973 -1.720 6.930 1.00 80.12 105 VAL A C 1
ATOM 877 O O . VAL A 1 105 ? 2.789 -1.370 8.096 1.00 80.12 105 VAL A O 1
ATOM 880 N N . ASN A 1 106 ? 1.983 -1.702 6.039 1.00 74.94 106 ASN A N 1
ATOM 881 C CA . ASN A 1 106 ? 0.616 -1.322 6.389 1.00 74.94 106 ASN A CA 1
ATOM 882 C C . ASN A 1 106 ? -0.013 -2.309 7.388 1.00 74.94 106 ASN A C 1
ATOM 884 O O . ASN A 1 106 ? -0.654 -1.880 8.340 1.00 74.94 106 ASN A O 1
ATOM 888 N N . ALA A 1 107 ? 0.193 -3.617 7.221 1.00 75.12 107 ALA A N 1
ATOM 889 C CA . ALA A 1 107 ? -0.283 -4.622 8.175 1.00 75.12 107 ALA A CA 1
ATOM 890 C C . ALA A 1 107 ? 0.331 -4.443 9.570 1.00 75.12 107 ALA A C 1
ATOM 892 O O . ALA A 1 107 ? -0.406 -4.385 10.556 1.00 75.12 107 ALA A O 1
ATOM 893 N N . ASP A 1 108 ? 1.650 -4.260 9.634 1.00 77.50 108 ASP A N 1
ATOM 894 C CA . ASP A 1 108 ? 2.384 -4.089 10.889 1.00 77.50 108 ASP A CA 1
ATOM 895 C C . ASP A 1 108 ? 2.007 -2.771 11.589 1.00 77.50 108 ASP A C 1
ATOM 897 O O . ASP A 1 108 ? 1.787 -2.749 12.797 1.00 77.50 108 ASP A O 1
ATOM 901 N N . SER A 1 109 ? 1.852 -1.675 10.837 1.00 72.12 109 SER A N 1
ATOM 902 C CA . SER A 1 109 ? 1.476 -0.366 11.399 1.00 72.12 109 SER A CA 1
ATOM 903 C C . SER A 1 109 ? 0.056 -0.322 11.965 1.00 72.12 109 SER A C 1
ATOM 905 O O . SER A 1 109 ? -0.177 0.365 12.959 1.00 72.12 109 SER A O 1
ATOM 907 N N . ILE A 1 110 ? -0.888 -1.047 11.359 1.00 67.81 110 ILE A N 1
ATOM 908 C CA . ILE A 1 110 ? -2.278 -1.122 11.831 1.00 67.81 110 ILE A CA 1
ATOM 909 C C . ILE A 1 110 ? -2.429 -2.239 12.891 1.00 67.81 110 ILE A C 1
ATOM 911 O O . ILE A 1 110 ? -3.414 -2.268 13.625 1.00 67.81 110 ILE A O 1
ATOM 915 N N . GLY A 1 111 ? -1.449 -3.143 13.017 1.00 68.44 111 GLY A N 1
ATOM 916 C CA . GLY A 1 111 ? -1.492 -4.281 13.940 1.00 68.44 111 GLY A CA 1
ATOM 917 C C . GLY A 1 111 ? -2.474 -5.372 13.503 1.00 68.44 111 GLY A C 1
ATOM 918 O O . GLY A 1 111 ? -3.032 -6.079 14.339 1.00 68.44 111 GLY A O 1
ATOM 919 N N . VAL A 1 112 ? -2.726 -5.489 12.196 1.00 73.31 112 VAL A N 1
ATOM 920 C CA . VAL A 1 112 ? -3.718 -6.410 11.616 1.00 73.31 112 VAL A CA 1
ATOM 921 C C . VAL A 1 112 ? -3.020 -7.451 10.761 1.00 73.31 112 VAL A C 1
ATOM 923 O O . VAL A 1 112 ? -1.936 -7.228 10.226 1.00 73.31 112 VAL A O 1
ATOM 926 N N . ARG A 1 113 ? -3.664 -8.600 10.556 1.00 73.62 113 ARG A N 1
ATOM 927 C CA . ARG A 1 113 ? -3.123 -9.636 9.673 1.00 73.62 113 ARG A CA 1
ATOM 928 C C . ARG A 1 113 ? -2.971 -9.104 8.245 1.00 73.62 113 ARG A C 1
ATOM 930 O O . ARG A 1 113 ? -3.885 -8.496 7.690 1.00 73.62 113 ARG A O 1
ATOM 937 N N . PHE A 1 114 ? -1.857 -9.448 7.598 1.00 69.12 114 PHE A N 1
ATOM 938 C CA . PHE A 1 114 ? -1.581 -9.124 6.190 1.00 69.12 114 PHE A CA 1
ATOM 939 C C . PHE A 1 114 ? -2.750 -9.469 5.249 1.00 69.12 114 PHE A C 1
ATOM 941 O O . PHE A 1 114 ? -3.129 -8.679 4.383 1.00 69.12 114 PHE A O 1
ATOM 948 N N . LYS A 1 115 ? -3.391 -10.628 5.470 1.00 70.00 115 LYS A N 1
ATOM 949 C CA . LYS A 1 115 ? -4.562 -11.090 4.704 1.00 70.00 115 LYS A CA 1
ATOM 950 C C . LYS A 1 115 ? -5.732 -10.099 4.760 1.00 70.00 115 LYS A C 1
ATOM 952 O O . LYS A 1 115 ? -6.472 -9.962 3.789 1.00 70.00 115 LYS A O 1
ATOM 957 N N . THR A 1 116 ? -5.892 -9.402 5.875 1.00 68.62 116 THR A N 1
ATOM 958 C CA . THR A 1 116 ? -6.975 -8.448 6.109 1.00 68.62 116 THR A CA 1
ATOM 959 C C . THR A 1 116 ? -6.716 -7.130 5.388 1.00 68.62 116 THR A C 1
ATOM 961 O O . THR A 1 116 ? -7.620 -6.597 4.747 1.00 68.62 116 THR A O 1
ATOM 964 N N . VAL A 1 117 ? -5.468 -6.655 5.384 1.00 71.38 117 VAL A N 1
ATOM 965 C CA . VAL A 1 117 ? -5.064 -5.485 4.587 1.00 71.38 117 VAL A CA 1
ATOM 966 C C . VAL A 1 117 ? -5.230 -5.768 3.091 1.00 71.38 117 VAL A C 1
ATOM 968 O O . VAL A 1 117 ? -5.782 -4.940 2.373 1.00 71.38 117 VAL A O 1
ATOM 971 N N . MET A 1 118 ? -4.867 -6.971 2.628 1.00 73.00 118 MET A N 1
ATOM 972 C CA . MET A 1 118 ? -5.115 -7.412 1.245 1.00 73.0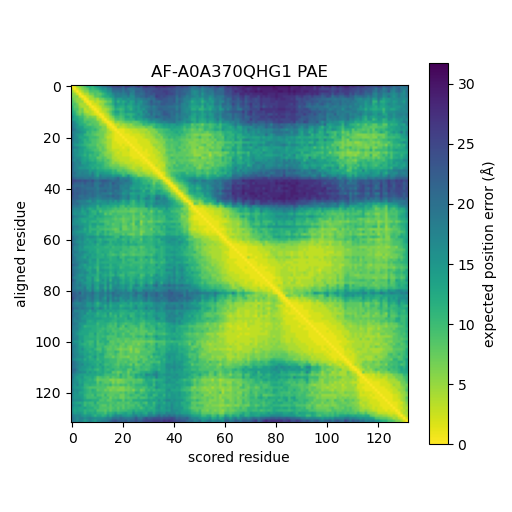0 118 MET A CA 1
ATOM 973 C C . MET A 1 118 ? -6.608 -7.410 0.884 1.00 73.00 118 MET A C 1
ATOM 975 O O . MET A 1 118 ? -6.983 -6.931 -0.186 1.00 73.0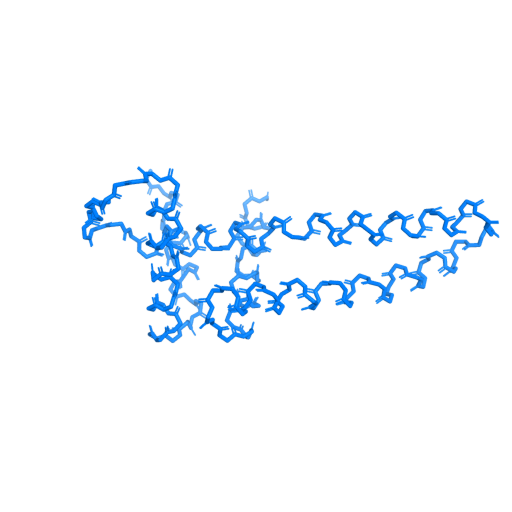0 118 MET A O 1
ATOM 979 N N . LYS A 1 119 ? -7.482 -7.895 1.777 1.00 72.44 119 LYS A N 1
ATOM 980 C CA . LYS A 1 119 ? -8.938 -7.841 1.568 1.00 72.44 119 LYS A CA 1
ATOM 981 C C . LYS A 1 119 ? -9.453 -6.407 1.478 1.00 72.44 119 LYS A C 1
ATOM 983 O O . LYS A 1 119 ? -10.211 -6.105 0.565 1.00 72.44 119 LYS A O 1
ATOM 988 N N . LEU A 1 120 ? -9.046 -5.530 2.397 1.00 71.19 120 LEU A N 1
ATOM 989 C CA . LEU A 1 120 ? -9.430 -4.113 2.397 1.00 71.19 120 LEU A CA 1
ATOM 990 C C . LEU A 1 120 ? -9.006 -3.402 1.112 1.00 71.19 120 LEU A C 1
ATOM 992 O O . LEU A 1 120 ? -9.766 -2.618 0.543 1.00 71.19 120 LEU A O 1
ATOM 996 N N . PHE A 1 121 ? -7.794 -3.703 0.656 1.00 71.56 121 PHE A N 1
ATOM 997 C CA . PHE A 1 121 ? -7.247 -3.201 -0.590 1.00 71.56 121 PHE A CA 1
ATOM 998 C C . PHE A 1 121 ? -8.097 -3.638 -1.784 1.00 71.56 121 PHE A C 1
ATOM 1000 O O . PHE A 1 121 ? -8.551 -2.806 -2.567 1.00 71.56 121 PHE A O 1
ATOM 1007 N N . TYR A 1 122 ? -8.387 -4.937 -1.889 1.00 71.06 122 TYR A N 1
ATOM 1008 C CA . TYR A 1 122 ? -9.235 -5.474 -2.950 1.00 71.06 122 TYR A CA 1
ATOM 1009 C C . TYR A 1 122 ? -10.650 -4.882 -2.917 1.00 71.06 122 TYR A C 1
ATOM 1011 O O . TYR A 1 122 ? -11.218 -4.539 -3.952 1.00 71.06 122 TYR A O 1
ATOM 1019 N N . LEU A 1 123 ? -11.202 -4.680 -1.720 1.00 70.50 123 LEU A N 1
ATOM 1020 C CA . LEU A 1 123 ? -12.518 -4.077 -1.539 1.00 70.50 123 LEU A CA 1
ATOM 1021 C C . LEU A 1 123 ? -12.565 -2.651 -2.087 1.00 70.50 123 LEU A C 1
ATOM 1023 O O . LEU A 1 123 ? -13.547 -2.256 -2.708 1.00 70.50 123 LEU A O 1
ATOM 1027 N N . ARG A 1 124 ? -11.497 -1.878 -1.883 1.00 69.56 124 ARG A N 1
ATOM 1028 C CA . ARG A 1 124 ? -11.406 -0.517 -2.409 1.00 69.56 124 ARG A CA 1
ATOM 1029 C C . ARG A 1 124 ? -11.121 -0.482 -3.909 1.00 69.56 124 ARG A C 1
ATOM 1031 O O . ARG A 1 124 ? -11.678 0.387 -4.571 1.00 69.56 124 ARG A O 1
ATOM 1038 N N . LEU A 1 125 ? -10.365 -1.442 -4.451 1.00 68.94 125 LEU A N 1
ATOM 1039 C CA . LEU A 1 125 ? -10.263 -1.661 -5.903 1.00 68.94 125 LEU A CA 1
ATOM 1040 C C . LEU A 1 125 ? -11.651 -1.876 -6.507 1.00 68.94 125 LEU A C 1
ATOM 1042 O O . LEU A 1 125 ? -12.022 -1.168 -7.436 1.00 68.94 125 LEU A O 1
ATOM 1046 N N . LEU A 1 126 ? -12.439 -2.786 -5.929 1.00 70.38 126 LEU A N 1
ATOM 1047 C CA . LEU A 1 126 ? -13.816 -3.032 -6.352 1.00 70.38 126 LEU A CA 1
ATOM 1048 C C . LEU A 1 126 ? -14.683 -1.781 -6.234 1.00 70.38 126 LEU A C 1
ATOM 1050 O O . LEU A 1 126 ? -15.416 -1.475 -7.162 1.00 70.38 126 LEU A O 1
ATOM 1054 N N . VAL A 1 127 ? -14.607 -1.040 -5.124 1.00 68.12 127 VAL A N 1
ATOM 1055 C CA . VAL A 1 127 ? -15.386 0.197 -4.951 1.00 68.12 127 VAL A CA 1
ATOM 1056 C C . VAL A 1 127 ? -15.035 1.228 -6.019 1.00 68.12 127 VAL A C 1
ATOM 1058 O O . VAL A 1 127 ? -15.951 1.851 -6.536 1.00 68.12 127 VAL A O 1
ATOM 1061 N N . ILE A 1 128 ? -13.750 1.416 -6.342 1.00 67.19 128 ILE A N 1
ATOM 1062 C CA . ILE A 1 128 ? -13.304 2.350 -7.387 1.00 67.19 128 ILE A CA 1
ATOM 1063 C C . ILE A 1 128 ? -13.789 1.877 -8.759 1.00 67.19 128 ILE A C 1
ATOM 1065 O O . ILE A 1 128 ? -14.353 2.673 -9.497 1.00 67.19 128 ILE A O 1
ATOM 1069 N N . LEU A 1 129 ? -13.625 0.589 -9.073 1.00 67.38 129 LEU A N 1
ATOM 1070 C CA . LEU A 1 129 ? -14.007 0.013 -10.363 1.00 67.38 129 LEU A CA 1
ATOM 1071 C C . LEU A 1 129 ? -15.524 0.040 -10.598 1.00 67.38 129 LEU A C 1
ATOM 1073 O O . LEU A 1 129 ? -15.957 0.221 -11.719 1.00 67.38 129 LEU A O 1
ATOM 1077 N N . ASN A 1 130 ? -16.326 -0.132 -9.545 1.00 64.19 130 ASN A N 1
ATOM 1078 C CA . ASN A 1 130 ? -17.793 -0.104 -9.612 1.00 64.19 130 ASN A CA 1
ATOM 1079 C C . ASN A 1 130 ? -18.363 1.330 -9.547 1.00 64.19 130 ASN A C 1
ATOM 1081 O O . ASN A 1 130 ? -19.573 1.519 -9.637 1.00 64.19 130 ASN A O 1
ATOM 1085 N N . TYR A 1 131 ? -17.513 2.335 -9.293 1.00 52.66 131 TYR A N 1
ATOM 1086 C CA . TYR A 1 131 ? -17.863 3.761 -9.341 1.00 52.66 131 TYR A CA 1
ATOM 1087 C C . TYR A 1 131 ? -17.523 4.417 -10.691 1.00 52.66 131 TYR A C 1
ATOM 1089 O O . TYR A 1 131 ? -17.922 5.566 -10.894 1.00 52.66 131 TYR A O 1
ATOM 1097 N N . VAL A 1 132 ? -16.775 3.718 -11.552 1.00 45.00 132 VAL A N 1
ATOM 1098 C CA . VAL A 1 132 ? -16.494 4.065 -12.956 1.00 45.00 132 VAL A CA 1
ATOM 1099 C C . VAL A 1 132 ? -17.530 3.376 -13.831 1.00 45.00 132 VAL A C 1
ATOM 1101 O O . VAL A 1 132 ? -18.104 4.076 -14.690 1.00 45.00 132 VAL A O 1
#